Protein AF-A0AAX4JMS1-F1 (afdb_monomer)

Organism: NCBI:txid1295534

Mean predicted aligned error: 21.53 Å

Solvent-accessible surface area (backbone atoms only — not comparable to full-atom values): 10538 Å² total; per-residue (Å²): 136,84,85,86,80,78,89,79,89,77,84,81,80,84,79,86,79,86,73,85,78,74,83,91,80,80,88,78,88,81,88,76,86,82,90,83,81,88,85,82,85,90,77,90,81,70,86,85,83,86,80,81,89,80,86,79,82,87,79,95,71,95,73,81,82,78,86,75,81,69,79,77,79,78,78,74,85,73,76,79,81,85,76,88,67,90,83,68,73,50,48,69,50,50,50,49,50,50,38,70,74,54,31,87,91,65,57,57,63,66,60,47,27,71,77,42,68,46,49,69,66,56,52,53,50,29,68,30,82,97,72,5,60,54,49,52,52,52,50,54,55,61,74,73,109

Secondary structure (DSSP, 8-state):
-PPPPPP---------------------------------------------------------------PPP------------SS---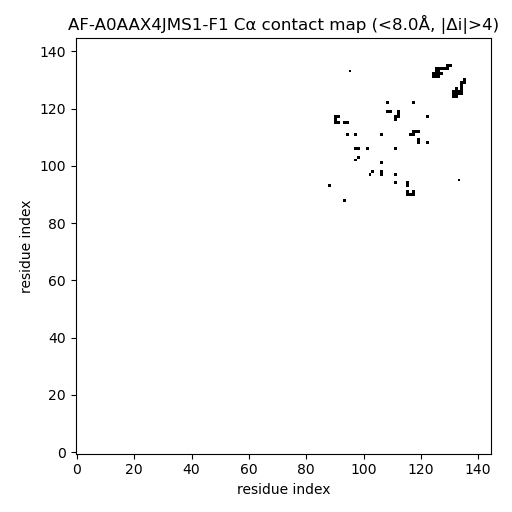HHHHHHHHHHHH-TTT--HHHHHHHH---HHHHHHHT-TTTSHHHHHHHHHHTT-

Foldseek 3Di:
DDDDDDDDDDDDDDDPPPDPPDDPDDDDDDDDDDDDDDDDDDDDPDPDDDDDDDDDDDDDDDDDDDPPPPPDPDPDPPPDPDDDDPPDDALVRVLVVQCVVQNPPGRDQVVSCVVSVDHPVLSCQQPPPPRHPVCCVVVVVVVVD

Structure (mmCIF, N/CA/C/O backbone):
data_AF-A0AAX4JMS1-F1
#
_entry.id   AF-A0AAX4JMS1-F1
#
loop_
_atom_site.group_PDB
_atom_site.id
_atom_site.type_symbol
_atom_site.label_atom_id
_atom_site.label_alt_id
_atom_site.label_comp_id
_atom_site.label_asym_id
_atom_site.label_entity_id
_atom_site.label_seq_id
_atom_site.pdbx_PDB_ins_code
_atom_site.Cartn_x
_atom_site.Cartn_y
_atom_site.Cartn_z
_atom_site.occupancy
_atom_site.B_iso_or_equiv
_atom_site.auth_seq_id
_atom_site.auth_comp_id
_atom_site.auth_asym_id
_atom_site.auth_atom_id
_atom_site.pdbx_PDB_model_num
ATOM 1 N N . MET A 1 1 ? 9.800 -43.218 -27.087 1.00 47.50 1 MET A N 1
ATOM 2 C CA . MET A 1 1 ? 8.827 -43.775 -26.120 1.00 47.50 1 MET A CA 1
ATOM 3 C C . MET A 1 1 ? 9.198 -43.276 -24.729 1.00 47.50 1 MET A C 1
ATOM 5 O O . MET A 1 1 ? 10.292 -43.606 -24.291 1.00 47.50 1 MET A O 1
ATOM 9 N N . PRO A 1 2 ? 8.384 -42.440 -24.066 1.00 61.12 2 PRO A N 1
ATOM 10 C CA . PRO A 1 2 ? 8.655 -42.025 -22.691 1.00 61.12 2 PRO A CA 1
ATOM 11 C C . PRO A 1 2 ? 8.110 -43.057 -21.680 1.00 61.12 2 PRO A C 1
ATOM 13 O O . PRO A 1 2 ? 7.048 -43.639 -21.926 1.00 61.12 2 PRO A O 1
ATOM 16 N N . PRO A 1 3 ? 8.799 -43.301 -20.550 1.00 64.88 3 PRO A N 1
ATOM 17 C CA . PRO A 1 3 ? 8.295 -44.173 -19.498 1.00 64.88 3 PRO A CA 1
ATOM 18 C C . PRO A 1 3 ? 7.175 -43.486 -18.704 1.00 64.88 3 PRO A C 1
ATOM 20 O O . PRO A 1 3 ? 7.279 -42.324 -18.309 1.00 64.88 3 PRO A O 1
ATOM 23 N N . LYS A 1 4 ? 6.098 -44.241 -18.470 1.00 64.81 4 LYS A N 1
ATOM 24 C CA . LYS A 1 4 ? 4.972 -43.874 -17.608 1.00 64.81 4 LYS A CA 1
ATOM 25 C C . LYS A 1 4 ? 5.471 -43.746 -16.163 1.00 64.81 4 LYS A C 1
ATOM 27 O O . LYS A 1 4 ? 5.963 -44.725 -15.610 1.00 64.81 4 LYS A O 1
ATOM 32 N N . ARG A 1 5 ? 5.340 -42.565 -15.551 1.00 61.25 5 ARG A N 1
ATOM 33 C CA . ARG A 1 5 ? 5.483 -42.393 -14.098 1.00 61.25 5 ARG A CA 1
ATOM 34 C C . ARG A 1 5 ? 4.109 -42.547 -13.453 1.00 61.25 5 ARG A C 1
ATOM 36 O O . ARG A 1 5 ? 3.189 -41.796 -13.759 1.00 61.25 5 ARG A O 1
ATOM 43 N N . SER A 1 6 ? 3.991 -43.574 -12.624 1.00 64.50 6 SER A N 1
ATOM 44 C CA . SER A 1 6 ? 2.864 -43.867 -11.744 1.00 64.50 6 SER A CA 1
ATOM 45 C C . SER A 1 6 ? 2.735 -42.796 -10.658 1.00 64.50 6 SER A C 1
ATOM 47 O O . SER A 1 6 ? 3.735 -42.434 -10.039 1.00 64.50 6 SER A O 1
ATOM 49 N N . LEU A 1 7 ? 1.509 -42.311 -10.434 1.00 56.56 7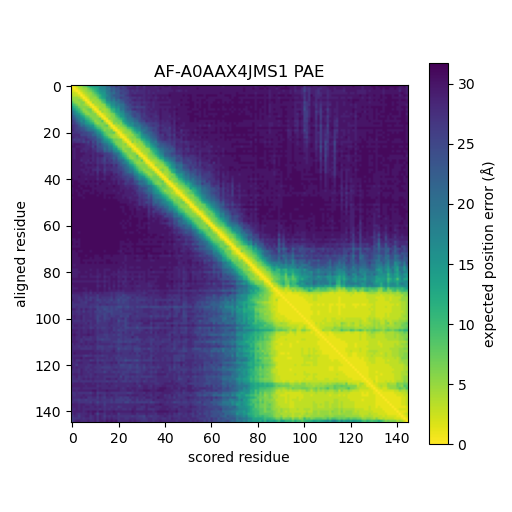 LEU A N 1
ATOM 50 C CA . LEU A 1 7 ? 1.144 -41.533 -9.251 1.00 56.56 7 LEU A CA 1
ATOM 51 C C . LEU A 1 7 ? 1.291 -42.418 -8.007 1.00 56.56 7 LEU A C 1
ATOM 53 O O . LEU A 1 7 ? 0.673 -43.478 -7.939 1.00 56.56 7 LEU A O 1
ATOM 57 N N . SER A 1 8 ? 2.078 -41.970 -7.032 1.00 62.66 8 SER A N 1
ATOM 58 C CA . SER A 1 8 ? 2.005 -42.458 -5.657 1.00 62.66 8 SER A CA 1
ATOM 59 C C . SER A 1 8 ? 1.238 -41.436 -4.827 1.00 62.66 8 SER A C 1
ATOM 61 O O . SER A 1 8 ? 1.692 -40.311 -4.621 1.00 62.66 8 SER A O 1
ATOM 63 N N . GLU A 1 9 ? 0.052 -41.859 -4.420 1.00 55.03 9 GLU A N 1
ATOM 64 C CA . GLU A 1 9 ? -0.872 -41.239 -3.482 1.00 55.03 9 GLU A CA 1
ATOM 65 C C . GLU A 1 9 ? -0.198 -41.163 -2.101 1.00 55.03 9 GLU A C 1
ATOM 67 O O . GLU A 1 9 ? 0.176 -42.190 -1.534 1.00 55.03 9 GLU A O 1
ATOM 72 N N . ALA A 1 10 ? 0.044 -39.949 -1.601 1.00 60.69 10 ALA A N 1
ATOM 73 C CA . ALA A 1 10 ? 0.582 -39.727 -0.263 1.00 60.69 10 ALA A CA 1
ATOM 74 C C . ALA A 1 10 ? -0.561 -39.314 0.669 1.00 60.69 10 ALA A C 1
ATOM 76 O O . ALA A 1 10 ? -1.276 -38.345 0.424 1.00 60.69 10 ALA A O 1
ATOM 77 N N . HIS A 1 11 ? -0.703 -40.140 1.696 1.00 51.56 11 HIS A N 1
ATOM 78 C CA . HIS A 1 11 ? -1.649 -40.133 2.799 1.00 51.56 11 HIS A CA 1
ATOM 79 C C . HIS A 1 11 ? -1.718 -38.764 3.500 1.00 51.56 11 HIS A C 1
ATOM 81 O O . HIS A 1 11 ? -0.687 -38.186 3.838 1.00 51.56 11 HIS A O 1
ATOM 87 N N . ILE A 1 12 ? -2.935 -38.264 3.715 1.00 52.50 12 ILE A N 1
ATOM 88 C CA . ILE A 1 12 ? -3.227 -37.115 4.577 1.00 52.50 12 ILE A CA 1
ATOM 89 C C . ILE A 1 12 ? -3.373 -37.681 5.991 1.00 52.50 12 ILE A C 1
ATOM 91 O O . ILE A 1 12 ? -4.317 -38.422 6.246 1.00 52.50 12 ILE A O 1
ATOM 95 N N . GLU A 1 13 ? -2.431 -37.379 6.885 1.00 57.56 13 GLU A N 1
ATOM 96 C CA . GLU A 1 13 ? -2.646 -37.552 8.324 1.00 57.56 13 GLU A CA 1
ATOM 97 C C . GLU A 1 13 ? -3.584 -36.436 8.804 1.00 57.56 13 GLU A C 1
ATOM 99 O O . GLU A 1 13 ? -3.249 -35.250 8.743 1.00 57.56 13 GLU A O 1
ATOM 104 N N . GLU A 1 14 ? -4.783 -36.833 9.231 1.00 55.47 14 GLU A N 1
ATOM 105 C CA . GLU A 1 14 ? -5.661 -36.049 10.100 1.00 55.47 14 GLU A CA 1
ATOM 106 C C . GLU A 1 14 ? -4.912 -35.741 11.400 1.00 55.47 14 GLU A C 1
ATOM 108 O O . GLU A 1 14 ? -4.531 -36.643 12.145 1.00 55.47 14 GLU A O 1
ATOM 113 N N . ILE A 1 15 ? -4.689 -34.456 11.663 1.00 55.88 15 ILE A N 1
ATOM 114 C CA . ILE A 1 15 ? -4.300 -33.965 12.982 1.00 55.88 15 ILE A CA 1
ATOM 115 C C . ILE A 1 15 ? -5.596 -33.506 13.653 1.00 55.88 15 ILE A C 1
ATOM 117 O O . ILE A 1 15 ? -6.070 -32.394 13.413 1.00 55.88 15 ILE A O 1
ATOM 121 N N . ASP A 1 16 ? -6.182 -34.399 14.448 1.00 53.31 16 ASP A N 1
ATOM 122 C CA . ASP A 1 16 ? -7.209 -34.080 15.439 1.00 53.31 16 ASP A CA 1
ATOM 123 C C . ASP A 1 16 ? -6.538 -33.412 16.650 1.00 53.31 16 ASP A C 1
ATOM 125 O O . ASP A 1 16 ? -6.114 -34.077 17.596 1.00 53.31 16 ASP A O 1
ATOM 129 N N . ASP A 1 17 ? -6.431 -32.084 16.626 1.00 53.12 17 ASP A N 1
ATOM 130 C CA . ASP A 1 17 ? -6.119 -31.288 17.816 1.00 53.12 17 ASP A CA 1
ATOM 131 C C . ASP A 1 17 ? -7.426 -30.757 18.435 1.00 53.12 17 ASP A C 1
ATOM 133 O O . ASP A 1 17 ? -7.803 -29.591 18.278 1.00 53.12 17 ASP A O 1
ATOM 137 N N . ASP A 1 18 ? -8.113 -31.633 19.174 1.00 58.22 18 ASP A N 1
ATOM 138 C CA . ASP A 1 18 ? -9.110 -31.276 20.190 1.00 58.22 18 ASP A CA 1
ATOM 139 C C . ASP A 1 18 ? -8.417 -30.516 21.339 1.00 58.22 18 ASP A C 1
ATOM 141 O O . ASP A 1 18 ? -8.066 -31.068 22.387 1.00 58.22 18 ASP A O 1
ATOM 145 N N . VAL A 1 19 ? -8.200 -29.212 21.157 1.00 55.03 19 VAL A N 1
ATOM 146 C CA . VAL A 1 19 ? -7.826 -28.312 22.254 1.00 55.03 19 VAL A CA 1
ATOM 147 C C . VAL A 1 19 ? -9.076 -27.591 22.747 1.00 55.03 19 VAL A C 1
ATOM 149 O O . VAL A 1 19 ? -9.461 -26.531 22.253 1.00 55.03 19 VAL A O 1
ATOM 152 N N . ASP A 1 20 ? -9.683 -28.180 23.776 1.00 52.72 20 ASP A N 1
ATOM 153 C CA . ASP A 1 20 ? -10.688 -27.586 24.661 1.00 52.72 20 ASP A CA 1
ATOM 154 C C . ASP A 1 20 ? -10.155 -26.286 25.303 1.00 52.72 20 ASP A C 1
ATOM 156 O O . ASP A 1 20 ? -9.615 -26.264 26.418 1.00 52.72 20 ASP A O 1
ATOM 160 N N . ILE A 1 21 ? -10.315 -25.151 24.619 1.00 51.16 21 ILE A N 1
ATOM 161 C CA . ILE A 1 21 ? -10.073 -23.835 25.217 1.00 51.16 21 ILE A CA 1
ATOM 162 C C . ILE A 1 21 ? -11.291 -23.475 26.075 1.00 51.16 21 ILE A C 1
ATOM 164 O O . ILE A 1 21 ? -12.280 -22.905 25.612 1.00 51.16 21 ILE A O 1
ATOM 168 N N . LYS A 1 22 ? -11.208 -23.804 27.367 1.00 63.00 22 LYS A N 1
ATOM 169 C CA . LYS A 1 22 ? -12.159 -23.348 28.392 1.00 63.00 22 LYS A CA 1
ATOM 170 C C . LYS A 1 22 ? -12.235 -21.810 28.415 1.00 63.00 22 LYS A C 1
ATOM 172 O O . LYS A 1 22 ? -11.190 -21.155 28.430 1.00 63.00 22 LYS A O 1
ATOM 177 N N . PRO A 1 23 ? -13.432 -21.204 28.518 1.00 52.81 23 PRO A N 1
ATOM 178 C CA . PRO A 1 23 ? -13.562 -19.762 28.678 1.00 52.81 23 PRO A CA 1
ATOM 179 C C . PRO A 1 23 ? -13.079 -19.336 30.071 1.00 52.81 23 PRO A C 1
ATOM 181 O O . PRO A 1 23 ? -13.625 -19.756 31.092 1.00 52.81 23 PRO A O 1
ATOM 184 N N . ILE A 1 24 ? -12.074 -18.460 30.134 1.00 55.00 24 ILE A N 1
ATOM 185 C CA . ILE A 1 24 ? -11.688 -17.781 31.377 1.00 55.00 24 ILE A CA 1
ATOM 186 C C . ILE A 1 24 ? -12.719 -16.676 31.637 1.00 55.00 24 ILE A C 1
ATOM 188 O O . ILE A 1 24 ? -12.581 -15.537 31.204 1.00 55.00 24 ILE A O 1
ATOM 192 N N . THR A 1 25 ? -13.793 -17.039 32.333 1.00 54.03 25 THR A N 1
ATOM 193 C CA . THR A 1 25 ? -14.698 -16.110 33.022 1.00 54.03 25 THR A CA 1
ATOM 194 C C . THR A 1 25 ? -14.480 -16.276 34.520 1.00 54.03 25 THR A C 1
ATOM 196 O O . THR A 1 25 ? -14.710 -17.361 35.046 1.00 54.03 25 THR A O 1
ATOM 199 N N . LYS A 1 26 ? -14.008 -15.216 35.187 1.00 50.94 26 LYS A N 1
ATOM 200 C CA . LYS A 1 26 ? -14.077 -14.932 36.639 1.00 50.94 26 LYS A CA 1
ATOM 201 C C . LYS A 1 26 ? -13.529 -13.507 36.820 1.00 50.94 26 LYS A C 1
ATOM 203 O O . LYS A 1 26 ? -12.356 -13.272 36.568 1.00 50.94 26 LYS A O 1
ATOM 208 N N . MET A 1 27 ? -14.389 -12.492 36.917 1.00 52.16 27 MET A N 1
ATOM 209 C CA . MET A 1 27 ? -15.006 -12.004 38.163 1.00 52.16 27 MET A CA 1
ATOM 210 C C . MET A 1 27 ? -13.956 -11.604 39.204 1.00 52.16 27 MET A C 1
ATOM 212 O O . MET A 1 27 ? -13.406 -12.474 39.870 1.00 52.16 27 MET A O 1
ATOM 216 N N . LEU A 1 28 ? -13.737 -10.293 39.349 1.00 48.75 28 LEU A N 1
ATOM 217 C CA . LEU A 1 28 ? -13.475 -9.638 40.633 1.00 48.75 28 LEU A CA 1
ATOM 218 C C . LEU A 1 28 ? -13.706 -8.128 40.481 1.00 48.75 28 LEU A C 1
ATOM 220 O O . LEU A 1 28 ? -12.828 -7.357 40.102 1.00 48.75 28 LEU A O 1
ATOM 224 N N . GLU A 1 29 ? -14.949 -7.743 40.758 1.00 48.94 29 GLU A N 1
ATOM 225 C CA . GLU A 1 29 ? -15.286 -6.436 41.305 1.00 48.94 29 GLU A CA 1
ATOM 226 C C . GLU A 1 29 ? -14.624 -6.310 42.683 1.00 48.94 29 GLU A C 1
ATOM 228 O O . GLU A 1 29 ? -14.768 -7.197 43.525 1.00 48.94 29 GLU A O 1
ATOM 233 N N . VAL A 1 30 ? -13.931 -5.201 42.934 1.00 52.28 30 VAL A N 1
ATOM 234 C CA . VAL A 1 30 ? -13.666 -4.730 44.297 1.00 52.28 30 VAL A CA 1
ATOM 235 C C . VAL A 1 30 ? -14.081 -3.271 44.358 1.00 52.28 30 VAL A C 1
ATOM 237 O O . VAL A 1 30 ? -13.363 -2.355 43.964 1.00 52.28 30 VAL A O 1
ATOM 240 N N . THR A 1 31 ? -15.307 -3.089 44.830 1.00 49.06 31 THR A N 1
ATOM 241 C CA . THR A 1 31 ? -15.824 -1.853 45.396 1.00 49.06 31 THR A CA 1
ATOM 242 C C . THR A 1 31 ? -15.178 -1.618 46.758 1.00 49.06 31 THR A C 1
ATOM 244 O O . THR A 1 31 ? -15.336 -2.447 47.652 1.00 49.06 31 THR A O 1
ATOM 247 N N . SER A 1 32 ? -14.543 -0.468 46.958 1.00 50.34 32 SER A N 1
ATOM 248 C CA . SER A 1 32 ? -14.478 0.170 48.279 1.00 50.34 32 SER A CA 1
ATOM 249 C C . SER A 1 32 ? -14.016 1.619 48.142 1.00 50.34 32 SER A C 1
ATOM 251 O O . SER A 1 32 ? -12.823 1.905 48.064 1.00 50.34 32 SER A O 1
ATOM 253 N N . SER A 1 33 ? -14.988 2.530 48.128 1.00 50.28 33 SER A N 1
ATOM 254 C CA . SER A 1 33 ? -14.812 3.919 48.566 1.00 50.28 33 SER A CA 1
ATOM 255 C C . SER A 1 33 ? -14.428 3.942 50.056 1.00 50.28 33 SER A C 1
ATOM 257 O O . SER A 1 33 ? -14.851 3.050 50.797 1.00 50.28 33 SER A O 1
ATOM 259 N N . PRO A 1 34 ? -13.693 4.967 50.527 1.00 53.50 34 PRO A N 1
ATOM 260 C CA . PRO A 1 34 ? -14.400 6.005 51.281 1.00 53.50 34 PRO A CA 1
ATOM 261 C C . PRO A 1 34 ? -13.884 7.442 51.053 1.00 53.50 34 PRO A C 1
ATOM 263 O O . PRO A 1 34 ? -12.698 7.733 51.128 1.00 53.50 34 PRO A O 1
ATOM 266 N N . LEU A 1 35 ? -14.851 8.325 50.795 1.00 52.94 35 LEU A N 1
ATOM 267 C CA . LEU A 1 35 ? -15.133 9.589 51.491 1.00 52.94 35 LEU A CA 1
ATOM 268 C C . LEU A 1 35 ? -13.951 10.365 52.119 1.00 52.94 35 LEU A C 1
ATOM 270 O O . LEU A 1 35 ? -13.533 10.067 53.234 1.00 52.94 35 LEU A O 1
ATOM 274 N N . VAL A 1 36 ? -13.541 11.461 51.466 1.00 53.84 36 VAL A N 1
ATOM 275 C CA . VAL A 1 36 ? -13.044 12.675 52.140 1.00 53.84 36 VAL A CA 1
ATOM 276 C C . VAL A 1 36 ? -13.674 13.887 51.452 1.00 53.84 36 VAL A C 1
ATOM 278 O O . VAL A 1 36 ? -13.614 14.022 50.230 1.00 53.84 36 VAL A O 1
ATOM 281 N N . SER A 1 37 ? -14.342 14.701 52.262 1.00 46.78 37 SER A N 1
ATOM 282 C CA . SER A 1 37 ? -15.081 15.908 51.901 1.00 46.78 37 SER A CA 1
ATOM 283 C C . SER A 1 37 ? -14.178 17.135 51.730 1.00 46.78 37 SER A C 1
ATOM 285 O O . SER A 1 37 ? -13.176 17.253 52.424 1.00 46.78 37 SER A O 1
ATOM 287 N N . GLU A 1 38 ? -14.626 18.019 50.831 1.00 53.16 38 GLU A N 1
ATOM 288 C CA . GLU A 1 38 ? -14.636 19.498 50.877 1.00 53.16 38 GLU A CA 1
ATOM 289 C C . GLU A 1 38 ? -13.369 20.251 51.328 1.00 53.16 38 GLU A C 1
ATOM 291 O O . GLU A 1 38 ? -13.000 20.219 52.494 1.00 53.16 38 GLU A O 1
ATOM 296 N N . ASP A 1 39 ? -12.765 21.040 50.429 1.00 48.59 39 ASP A N 1
ATOM 297 C CA . ASP A 1 39 ? -12.926 22.509 50.371 1.00 48.59 39 ASP A CA 1
ATOM 298 C C . ASP A 1 39 ? -11.951 23.125 49.333 1.00 48.59 39 ASP A C 1
ATOM 300 O O . ASP A 1 39 ? -10.966 22.500 48.949 1.00 48.59 39 ASP A O 1
ATOM 304 N N . GLU A 1 40 ? -12.244 24.351 48.895 1.00 53.31 40 GLU A N 1
ATOM 305 C CA . GLU A 1 40 ? -11.519 25.207 47.930 1.00 53.31 40 GLU A CA 1
ATOM 306 C C . GLU A 1 40 ? -11.753 24.903 46.431 1.00 53.31 40 GLU A C 1
ATOM 308 O O . GLU A 1 40 ? -11.147 24.036 45.813 1.00 53.31 40 GLU A O 1
ATOM 313 N N . SER A 1 41 ? -12.737 25.518 45.766 1.00 54.16 41 SER A N 1
ATOM 314 C CA . SER A 1 41 ? -12.835 26.945 45.409 1.00 54.16 41 SER A CA 1
ATOM 315 C C . SER A 1 41 ? -11.729 27.412 44.444 1.00 54.16 41 SER A C 1
ATOM 317 O O . SER A 1 41 ? -10.548 27.396 44.762 1.00 54.16 41 SER A O 1
ATOM 319 N N . LEU A 1 42 ? -12.177 27.939 43.292 1.00 56.97 42 LEU A N 1
ATOM 320 C CA . LEU A 1 42 ? -11.476 28.858 42.376 1.00 56.97 42 LEU A CA 1
ATOM 321 C C . LEU A 1 42 ? -10.531 28.265 41.308 1.00 56.97 42 LEU A C 1
ATOM 323 O O . LEU A 1 42 ? -9.312 28.332 41.428 1.00 56.97 42 LEU A O 1
ATOM 327 N N . LYS A 1 43 ? -11.084 27.956 40.124 1.00 59.59 43 LYS A N 1
ATOM 328 C CA . LYS A 1 43 ? -11.115 28.890 38.964 1.00 59.59 43 LYS A CA 1
ATOM 329 C C . LYS A 1 43 ? -11.500 28.159 37.674 1.00 59.59 43 LYS A C 1
ATOM 331 O O . LYS A 1 43 ? -10.661 27.611 36.966 1.00 59.59 43 LYS A O 1
ATOM 336 N N . ASP A 1 44 ? -12.780 28.272 37.333 1.00 57.44 44 ASP A N 1
ATOM 337 C CA . ASP A 1 44 ? -13.295 28.127 35.972 1.00 57.44 44 ASP A CA 1
ATOM 338 C C . ASP A 1 44 ? -12.634 29.161 35.049 1.00 57.44 44 ASP A C 1
ATOM 340 O O . ASP A 1 44 ? -13.091 30.299 34.906 1.00 57.44 44 ASP A O 1
ATOM 344 N N . ILE A 1 45 ? -11.539 28.773 34.398 1.00 63.50 45 ILE A N 1
ATOM 345 C CA . ILE A 1 45 ? -10.956 29.546 33.301 1.00 63.50 45 ILE A CA 1
ATOM 346 C C . ILE A 1 45 ? -11.763 29.216 32.043 1.00 63.50 45 ILE A C 1
ATOM 348 O O . ILE A 1 45 ? -11.402 28.356 31.240 1.00 63.50 45 ILE A O 1
ATOM 352 N N . LYS A 1 46 ? -12.889 29.913 31.863 1.00 68.94 46 LYS A N 1
ATOM 353 C CA . LYS A 1 46 ? -13.525 30.022 30.545 1.00 68.94 46 LYS A CA 1
ATOM 354 C C . LYS A 1 46 ? -12.621 30.875 29.647 1.00 68.94 46 LYS A C 1
ATOM 356 O O . LYS A 1 46 ? -12.250 31.975 30.063 1.00 68.94 46 LYS A O 1
ATOM 361 N N . PRO A 1 47 ? -12.291 30.446 28.416 1.00 63.44 47 PRO A N 1
ATOM 362 C CA . PRO A 1 47 ? -11.629 31.327 27.468 1.00 63.44 47 PRO A CA 1
ATOM 363 C C . PRO A 1 47 ? -12.581 32.477 27.125 1.00 63.44 47 PRO A C 1
ATOM 365 O O . PRO A 1 47 ? -13.627 32.298 26.501 1.00 63.44 47 PRO A O 1
ATOM 368 N N . PHE A 1 48 ? -12.221 33.671 27.579 1.00 62.12 48 PHE A N 1
ATOM 369 C CA . PHE A 1 48 ? -12.894 34.914 27.249 1.00 62.12 48 PHE A CA 1
ATOM 370 C C . PHE A 1 48 ? -12.608 35.253 25.780 1.00 62.12 48 PHE A C 1
ATOM 372 O O . PHE A 1 48 ? -11.549 35.781 25.453 1.00 62.12 48 PHE A O 1
ATOM 379 N N . ILE A 1 49 ? -13.541 34.938 24.879 1.00 61.31 49 ILE A N 1
ATOM 380 C CA . ILE A 1 49 ? -13.549 35.490 23.519 1.00 61.31 49 ILE A CA 1
ATOM 381 C C . ILE A 1 49 ? -14.651 36.542 23.477 1.00 61.31 49 ILE A C 1
ATOM 383 O O . ILE A 1 49 ? -15.807 36.246 23.182 1.00 61.31 49 ILE A O 1
ATOM 387 N N . ALA A 1 50 ? -14.289 37.781 23.796 1.00 58.56 50 ALA A N 1
ATOM 388 C CA . ALA A 1 50 ? -15.120 38.938 23.509 1.00 58.56 50 ALA A CA 1
ATOM 389 C C . ALA A 1 50 ? -14.478 39.745 22.381 1.00 58.56 50 ALA A C 1
ATOM 391 O O . ALA A 1 50 ? -13.597 40.563 22.626 1.00 58.56 50 ALA A O 1
ATOM 392 N N . THR A 1 51 ? -14.963 39.562 21.153 1.00 60.25 51 THR A N 1
ATOM 393 C CA . THR A 1 51 ? -14.978 40.636 20.155 1.00 60.25 51 THR A CA 1
ATOM 394 C C . THR A 1 51 ? -16.294 40.595 19.373 1.00 60.25 51 THR A C 1
ATOM 396 O O . THR A 1 51 ? -16.735 39.573 18.857 1.00 60.25 51 THR A O 1
ATOM 399 N N . SER A 1 52 ? -16.962 41.744 19.399 1.00 63.09 52 SER A N 1
ATOM 400 C CA . SER A 1 52 ? -18.305 42.047 18.900 1.00 63.09 52 SER A CA 1
ATOM 401 C C . SER A 1 52 ? -18.472 41.854 17.379 1.00 63.09 52 SER A C 1
ATOM 403 O O . SER A 1 52 ? -17.528 42.111 16.629 1.00 63.09 52 SER A O 1
ATOM 405 N N . PRO A 1 53 ? -19.678 41.508 16.880 1.00 53.69 53 PRO A N 1
ATOM 406 C CA . PRO A 1 53 ? -19.993 41.579 15.461 1.00 53.69 53 PRO A CA 1
ATOM 407 C C . PRO A 1 53 ? -20.373 43.019 15.074 1.00 53.69 53 PRO A C 1
ATOM 409 O O . PRO A 1 53 ? -21.543 43.405 15.114 1.00 53.69 53 PRO A O 1
ATOM 412 N N . MET A 1 54 ? -19.404 43.824 14.631 1.00 52.22 54 MET A N 1
ATOM 413 C CA . MET A 1 54 ? -19.729 45.054 13.901 1.00 52.22 54 MET A CA 1
ATOM 414 C C . MET A 1 54 ? -20.114 44.709 12.460 1.00 52.22 54 MET A C 1
ATOM 416 O O . MET A 1 54 ? -19.277 44.403 11.615 1.00 52.22 54 MET A O 1
ATOM 420 N N . LYS A 1 55 ? -21.415 44.792 12.171 1.00 56.53 55 LYS A N 1
ATOM 421 C CA . LYS A 1 55 ? -21.921 44.946 10.804 1.00 56.53 55 LYS A CA 1
ATOM 422 C C . LYS A 1 55 ? -21.441 46.296 10.266 1.00 56.53 55 LYS A C 1
ATOM 424 O O . LYS A 1 55 ? -21.850 47.328 10.792 1.00 56.53 55 LYS A O 1
ATOM 429 N N . SER A 1 56 ? -20.683 46.309 9.171 1.00 54.59 56 SER A N 1
ATOM 430 C CA . SER A 1 56 ? -20.673 47.461 8.268 1.00 54.59 56 SER A CA 1
ATOM 431 C C . SER A 1 56 ? -20.974 47.018 6.836 1.00 54.59 56 SER A C 1
ATOM 433 O O . SER A 1 56 ? -20.448 46.045 6.299 1.00 54.59 56 SER A O 1
ATOM 435 N N . LYS A 1 57 ? -21.965 47.707 6.280 1.00 54.31 57 LYS A N 1
ATOM 436 C CA . LYS A 1 57 ? -22.496 47.598 4.928 1.00 54.31 57 LYS A CA 1
ATOM 437 C C . LYS A 1 57 ? -21.556 48.323 3.959 1.00 54.31 57 LYS A C 1
ATOM 439 O O . LYS A 1 57 ? -21.095 49.404 4.287 1.00 54.31 57 LYS A O 1
ATOM 444 N N . PHE A 1 58 ? -21.444 47.769 2.748 1.00 51.47 58 PHE A N 1
ATOM 445 C CA . PHE A 1 58 ? -21.137 48.449 1.480 1.00 51.47 58 PHE A CA 1
ATOM 446 C C . PHE A 1 58 ? -19.817 49.235 1.380 1.00 51.47 58 PHE A C 1
ATOM 448 O O . PHE A 1 58 ? -19.684 50.310 1.941 1.00 51.47 58 PHE A O 1
ATOM 455 N N . GLN A 1 59 ? -18.934 48.798 0.474 1.00 51.69 59 GLN A N 1
ATOM 456 C CA . GLN A 1 59 ? -18.537 49.626 -0.673 1.00 51.69 59 GLN A CA 1
ATOM 457 C C . GLN A 1 59 ? -17.719 48.809 -1.680 1.00 51.69 59 GLN A C 1
ATOM 459 O O . GLN A 1 59 ? -16.636 48.299 -1.400 1.00 51.69 59 GLN A O 1
ATOM 464 N N . SER A 1 60 ? -18.270 48.705 -2.886 1.00 56.69 60 SER A N 1
ATOM 465 C CA . SER A 1 60 ? -17.557 48.336 -4.099 1.00 56.69 60 SER A CA 1
ATOM 466 C C . SER A 1 60 ? -16.376 49.281 -4.309 1.00 56.69 60 SER A C 1
ATOM 468 O O . SER A 1 60 ? -16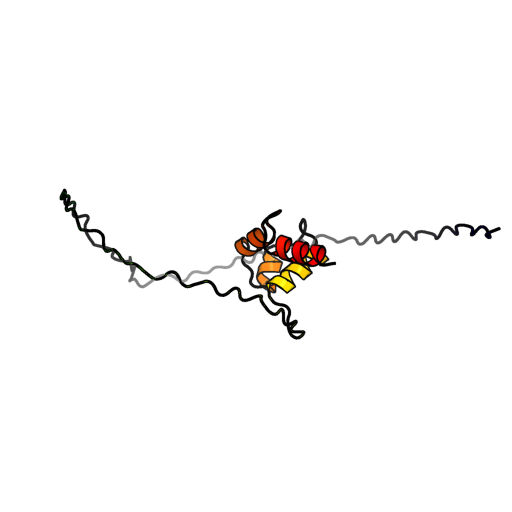.583 50.474 -4.517 1.00 56.69 60 SER A O 1
ATOM 470 N N . ASN A 1 61 ? -15.156 48.752 -4.333 1.00 54.34 61 ASN A N 1
ATOM 471 C CA . ASN A 1 61 ? -14.024 49.466 -4.905 1.00 54.34 61 ASN A CA 1
ATOM 472 C C . ASN A 1 61 ? -13.241 48.531 -5.821 1.00 54.34 61 ASN A C 1
ATOM 474 O O . ASN A 1 61 ? -12.578 47.592 -5.381 1.00 54.34 61 ASN A O 1
ATOM 478 N N . LYS A 1 62 ? -13.351 48.815 -7.124 1.00 56.72 62 LYS A N 1
ATOM 479 C CA . LYS A 1 62 ? -12.469 48.312 -8.174 1.00 56.72 62 LYS A CA 1
ATOM 480 C C . LYS A 1 62 ? -11.023 48.561 -7.732 1.00 56.72 62 LYS A C 1
ATOM 482 O O . LYS A 1 62 ? -10.598 49.711 -7.670 1.00 56.72 62 LYS A O 1
ATOM 487 N N . LYS A 1 63 ? -10.263 47.503 -7.448 1.00 52.38 63 LYS A N 1
ATOM 488 C CA . LYS A 1 63 ? -8.803 47.579 -7.344 1.00 52.38 63 LYS A CA 1
ATOM 489 C C . LYS A 1 63 ? -8.176 46.747 -8.453 1.00 52.38 63 LYS A C 1
ATOM 491 O O . LYS A 1 63 ? -8.566 45.611 -8.704 1.00 52.38 63 LYS A O 1
ATOM 496 N N . ALA A 1 64 ? -7.271 47.414 -9.157 1.00 58.25 64 ALA A N 1
ATOM 497 C CA . ALA A 1 64 ? -6.552 46.972 -10.333 1.00 58.25 64 ALA A CA 1
ATOM 498 C C . ALA A 1 64 ? -5.886 45.599 -10.163 1.00 58.25 64 ALA A C 1
ATOM 500 O O . ALA A 1 64 ? -5.385 45.257 -9.093 1.00 58.25 64 ALA A O 1
ATOM 501 N N . LYS A 1 65 ? -5.855 44.848 -11.268 1.00 60.47 65 LYS A N 1
ATOM 502 C CA . LYS A 1 65 ? -5.051 43.635 -11.440 1.00 60.47 65 LYS A CA 1
ATOM 503 C C . LYS A 1 65 ? -3.577 43.940 -11.135 1.00 60.47 65 LYS A C 1
ATOM 505 O O . LYS A 1 65 ? -2.997 44.756 -11.851 1.00 60.47 65 LYS A O 1
ATOM 510 N N . PRO A 1 66 ? -2.924 43.255 -10.184 1.00 56.03 66 PRO A N 1
ATOM 511 C CA . PRO A 1 66 ? -1.485 43.107 -10.249 1.00 56.03 66 PRO A CA 1
ATOM 512 C C . PRO A 1 66 ? -1.192 42.034 -11.304 1.00 56.03 66 PRO A C 1
ATOM 514 O O . PRO A 1 66 ? -1.475 40.854 -11.099 1.00 56.03 66 PRO A O 1
ATOM 517 N N . ASN A 1 67 ? -0.633 42.433 -12.448 1.00 59.81 67 ASN A N 1
ATOM 518 C CA . ASN A 1 67 ? 0.064 41.502 -13.335 1.00 59.81 67 ASN A CA 1
ATOM 519 C C . ASN A 1 67 ? 1.328 41.025 -12.606 1.00 59.81 67 ASN A C 1
ATOM 521 O O . ASN A 1 67 ? 2.427 41.510 -12.855 1.00 59.81 67 ASN A O 1
ATOM 525 N N . SER A 1 68 ? 1.167 40.092 -11.669 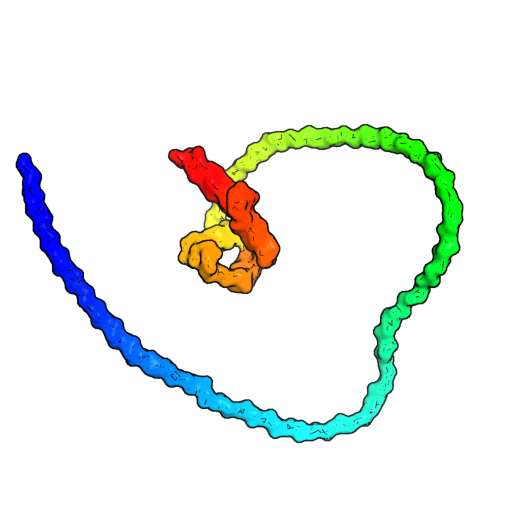1.00 57.59 68 SER A N 1
ATOM 526 C CA . SER A 1 68 ? 2.282 39.311 -11.151 1.00 57.59 68 SER A CA 1
ATOM 527 C C . SER A 1 68 ? 2.586 38.231 -12.181 1.00 57.59 68 SER A C 1
ATOM 529 O O . SER A 1 68 ? 2.066 37.115 -12.125 1.00 57.59 68 SER A O 1
ATOM 531 N 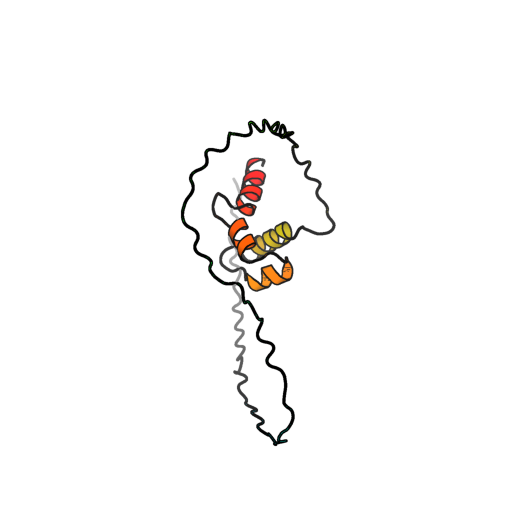N . SER A 1 69 ? 3.402 38.579 -13.173 1.00 59.97 69 SER A N 1
ATOM 532 C CA . SER A 1 69 ? 4.081 37.597 -14.010 1.00 59.97 69 SER A CA 1
ATOM 533 C C . SER A 1 69 ? 5.117 36.880 -13.147 1.00 59.97 69 SER A C 1
ATOM 535 O O . SER A 1 69 ? 6.307 37.184 -13.192 1.00 59.97 69 SER A O 1
ATOM 537 N N . THR A 1 70 ? 4.654 35.958 -12.306 1.00 71.12 70 THR A N 1
ATOM 538 C CA . THR A 1 70 ? 5.543 35.032 -11.610 1.00 71.12 70 THR A CA 1
ATOM 539 C C . THR A 1 70 ? 6.076 34.066 -12.672 1.00 71.12 70 THR A C 1
ATOM 541 O O . THR A 1 70 ? 5.269 33.350 -13.273 1.00 71.12 70 THR A O 1
ATOM 544 N N . PRO A 1 71 ? 7.389 34.040 -12.973 1.00 68.25 71 PRO A N 1
ATOM 545 C CA . PRO A 1 71 ? 7.925 33.072 -13.917 1.00 68.25 71 PRO A CA 1
ATOM 546 C C . PRO A 1 71 ? 7.665 31.672 -13.361 1.00 68.25 71 PRO A C 1
ATOM 548 O O . PRO A 1 71 ? 8.103 31.327 -12.264 1.00 68.25 71 PRO A O 1
ATOM 551 N N . SER A 1 72 ? 6.901 30.871 -14.103 1.00 70.44 72 SER A N 1
ATOM 552 C CA . SER A 1 72 ? 6.630 29.487 -13.729 1.00 70.44 72 SER A CA 1
ATOM 553 C C . SER A 1 72 ? 7.962 28.734 -13.655 1.00 70.44 72 SER A C 1
ATOM 555 O O . SER A 1 72 ? 8.708 28.744 -14.641 1.00 70.44 72 SER A O 1
ATOM 557 N N . PRO A 1 73 ? 8.307 28.087 -12.528 1.00 70.19 73 PRO A N 1
ATOM 558 C CA . PRO A 1 73 ? 9.545 27.331 -12.451 1.00 70.19 73 PRO A CA 1
ATOM 559 C C . PRO A 1 73 ? 9.478 26.197 -13.477 1.00 70.19 73 PRO A C 1
ATOM 561 O O . PRO A 1 73 ? 8.604 25.329 -13.410 1.00 70.19 73 PRO A O 1
ATOM 564 N N . LYS A 1 74 ? 10.391 26.220 -14.458 1.00 70.88 74 LYS A N 1
ATOM 565 C CA . LYS A 1 74 ? 10.568 25.130 -15.423 1.00 70.88 74 LYS A CA 1
ATOM 566 C C . LYS A 1 74 ? 10.858 23.861 -14.622 1.00 70.88 74 LYS A C 1
ATOM 568 O O . LYS A 1 74 ? 11.929 23.740 -14.029 1.00 70.88 74 LYS A O 1
ATOM 573 N N . LYS A 1 75 ? 9.891 22.939 -14.570 1.00 67.19 75 LYS A N 1
ATOM 574 C CA . LYS A 1 75 ? 10.060 21.629 -13.934 1.00 67.19 75 LYS A CA 1
ATOM 575 C C . LYS A 1 75 ? 11.210 20.919 -14.642 1.00 67.19 75 LYS A C 1
ATOM 577 O O . LYS A 1 75 ? 11.066 20.489 -15.782 1.00 67.19 75 LYS A O 1
ATOM 582 N N . LYS A 1 76 ? 12.366 20.837 -13.984 1.00 70.44 76 LYS A N 1
ATOM 583 C CA . LYS A 1 76 ? 13.446 19.959 -14.428 1.00 70.44 76 LYS A CA 1
ATOM 584 C C . LYS A 1 76 ? 12.900 18.536 -14.326 1.00 70.44 76 LYS A C 1
ATOM 586 O O . LYS A 1 76 ? 12.447 18.141 -13.253 1.00 70.44 76 LYS A O 1
ATOM 591 N N . ASN A 1 77 ? 12.890 17.807 -15.441 1.00 66.00 77 ASN A N 1
ATOM 592 C CA . ASN A 1 77 ? 12.589 16.378 -15.461 1.00 66.00 77 ASN A CA 1
ATOM 593 C C . ASN A 1 77 ? 13.739 15.665 -14.742 1.00 66.00 77 ASN A C 1
ATOM 595 O O . ASN A 1 77 ? 14.723 15.264 -15.354 1.00 66.00 77 ASN A O 1
ATOM 599 N N . ILE A 1 78 ? 13.657 15.606 -13.415 1.00 68.69 78 ILE A N 1
ATOM 600 C CA . ILE A 1 78 ? 14.545 14.789 -12.602 1.00 68.69 78 ILE A CA 1
ATOM 601 C C . ILE A 1 78 ? 13.948 13.392 -12.673 1.00 68.69 78 ILE A C 1
ATOM 603 O O . ILE A 1 78 ? 12.981 13.086 -11.979 1.00 68.69 78 ILE A O 1
ATOM 607 N N . THR A 1 79 ? 14.486 12.562 -13.561 1.00 73.62 79 THR A N 1
ATOM 608 C CA . THR A 1 79 ? 14.311 11.115 -13.461 1.00 73.62 79 THR A CA 1
ATOM 609 C C . THR A 1 79 ? 14.897 10.686 -12.118 1.00 73.62 79 THR A C 1
ATOM 611 O O . THR A 1 79 ? 16.099 10.880 -11.908 1.00 73.62 79 THR A O 1
ATOM 614 N N . PRO A 1 80 ? 14.083 10.173 -11.179 1.00 67.31 80 PRO A N 1
ATOM 615 C CA . PRO A 1 80 ? 14.598 9.743 -9.892 1.00 67.31 80 PRO A CA 1
ATOM 616 C C . PRO A 1 80 ? 15.545 8.565 -10.127 1.00 67.31 80 PRO A C 1
ATOM 618 O O . PRO A 1 80 ? 15.145 7.533 -10.663 1.00 67.31 80 PRO A O 1
ATOM 621 N N . LYS A 1 81 ? 16.816 8.728 -9.750 1.00 74.06 81 LYS A N 1
ATOM 622 C CA . LYS A 1 81 ? 17.753 7.609 -9.667 1.00 74.06 81 LYS A CA 1
ATOM 623 C C . LYS A 1 81 ? 17.334 6.796 -8.445 1.00 74.06 81 LYS A C 1
ATOM 625 O O . LYS A 1 81 ? 17.447 7.278 -7.323 1.00 74.06 81 LYS A O 1
ATOM 630 N N . VAL A 1 82 ? 16.751 5.623 -8.675 1.00 65.38 82 VAL A N 1
ATOM 631 C CA . VAL A 1 82 ? 16.324 4.725 -7.600 1.00 65.38 82 VAL A CA 1
ATOM 632 C C . VAL A 1 82 ? 17.579 4.096 -7.008 1.00 65.38 82 VAL A C 1
ATOM 634 O O . VAL A 1 82 ? 18.195 3.230 -7.622 1.00 65.38 82 VAL A O 1
ATOM 637 N N . GLU A 1 83 ? 17.994 4.582 -5.845 1.00 72.31 83 GLU A N 1
ATOM 638 C CA . GLU A 1 83 ? 19.053 3.969 -5.049 1.00 72.31 83 GLU A CA 1
ATOM 639 C C . GLU A 1 83 ? 18.403 3.011 -4.048 1.00 72.31 83 GLU A C 1
ATOM 641 O O . GLU A 1 83 ? 17.605 3.424 -3.205 1.00 72.31 83 GLU A O 1
ATOM 646 N N . TYR A 1 84 ? 18.689 1.716 -4.184 1.00 63.44 84 TYR A N 1
ATOM 647 C CA . TYR A 1 84 ? 18.206 0.694 -3.259 1.00 63.44 84 TYR A CA 1
ATOM 648 C C . TYR A 1 84 ? 19.064 0.721 -1.995 1.00 63.44 84 TYR A C 1
ATOM 650 O O . TYR A 1 84 ? 20.184 0.218 -1.972 1.00 63.44 84 TYR A O 1
ATOM 658 N N . THR A 1 85 ? 18.541 1.317 -0.927 1.00 68.75 85 THR A N 1
ATOM 659 C CA . THR A 1 85 ? 19.170 1.259 0.391 1.00 68.75 85 THR A CA 1
ATOM 660 C C . THR A 1 85 ? 18.758 -0.036 1.102 1.00 68.75 85 THR A C 1
ATOM 662 O O . THR A 1 85 ? 17.592 -0.250 1.414 1.00 68.75 85 THR A O 1
ATOM 665 N N . HIS A 1 86 ? 19.724 -0.919 1.374 1.00 66.50 86 HIS A N 1
ATOM 666 C CA . HIS A 1 86 ? 19.498 -2.231 2.008 1.00 66.50 86 HIS A CA 1
ATOM 667 C C . HIS A 1 86 ? 19.355 -2.196 3.547 1.00 66.50 86 HIS A C 1
ATOM 669 O O . HIS A 1 86 ? 19.267 -3.246 4.172 1.00 66.50 86 HIS A O 1
ATOM 675 N N . GLY A 1 87 ? 19.362 -1.015 4.175 1.00 72.38 87 GLY A N 1
ATOM 676 C CA . GLY A 1 87 ? 19.430 -0.888 5.638 1.00 72.38 87 GLY A CA 1
ATOM 677 C C . GLY A 1 87 ? 18.076 -0.920 6.349 1.00 72.38 87 GLY A C 1
ATOM 678 O O . GLY A 1 87 ? 17.911 -1.648 7.317 1.00 72.38 87 GLY A O 1
ATOM 679 N N . HIS A 1 88 ? 17.100 -0.144 5.873 1.00 77.00 88 HIS A N 1
ATOM 680 C CA . HIS A 1 88 ? 15.746 -0.118 6.429 1.00 77.00 88 HIS A CA 1
ATOM 681 C C . HIS A 1 88 ? 14.735 0.212 5.328 1.00 77.00 88 HIS A C 1
ATOM 683 O O . HIS A 1 88 ? 14.849 1.274 4.704 1.00 77.00 88 HIS A O 1
ATOM 689 N N . PRO A 1 89 ? 13.735 -0.650 5.080 1.00 86.12 89 PRO A N 1
ATOM 690 C CA . PRO A 1 89 ? 12.674 -0.326 4.140 1.00 86.12 89 PRO A CA 1
ATOM 691 C C . PRO A 1 89 ? 11.911 0.907 4.632 1.00 86.12 89 PRO A C 1
ATOM 693 O O . PRO A 1 89 ? 11.607 1.056 5.816 1.00 86.12 89 PRO A O 1
ATOM 696 N N . SER A 1 90 ? 11.590 1.812 3.706 1.00 91.31 90 SER A N 1
ATOM 697 C CA . SER A 1 90 ? 10.726 2.958 4.009 1.00 91.31 90 SER A CA 1
ATOM 698 C C . SER A 1 90 ? 9.381 2.495 4.586 1.00 91.31 90 SER A C 1
ATOM 700 O O . SER A 1 90 ? 8.927 1.395 4.277 1.00 91.31 90 SER A O 1
ATOM 702 N N . ALA A 1 91 ? 8.675 3.358 5.322 1.00 92.81 91 ALA A N 1
ATOM 703 C CA . ALA A 1 91 ? 7.330 3.055 5.832 1.00 92.81 91 ALA A CA 1
ATOM 704 C C . ALA A 1 91 ? 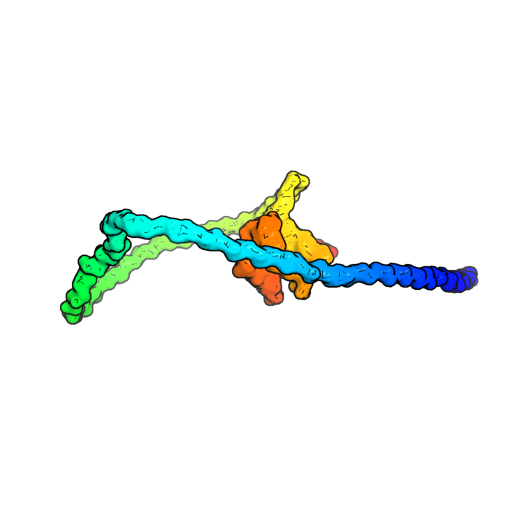6.374 2.520 4.745 1.00 92.81 91 ALA A C 1
ATOM 706 O O . ALA A 1 91 ? 5.582 1.615 4.984 1.00 92.81 91 ALA A O 1
ATOM 707 N N . LYS A 1 92 ? 6.487 3.036 3.512 1.00 92.38 92 LYS A N 1
ATOM 708 C CA . LYS A 1 92 ? 5.704 2.567 2.358 1.00 92.38 92 LYS A CA 1
ATOM 709 C C . LYS A 1 92 ? 6.122 1.179 1.874 1.00 92.38 92 LYS A C 1
ATOM 711 O O . LYS A 1 92 ? 5.268 0.437 1.405 1.00 92.38 92 LYS A O 1
ATOM 716 N N . ALA A 1 93 ? 7.411 0.857 1.960 1.00 92.12 93 ALA A N 1
ATOM 717 C CA . ALA A 1 93 ? 7.930 -0.466 1.635 1.00 92.12 93 ALA A CA 1
ATOM 718 C C . ALA A 1 93 ? 7.512 -1.487 2.702 1.00 92.12 93 ALA A C 1
ATOM 720 O O . ALA A 1 93 ? 6.949 -2.509 2.338 1.00 92.12 93 ALA A O 1
ATOM 721 N N . ARG A 1 94 ? 7.624 -1.152 3.997 1.00 93.69 94 ARG A N 1
ATOM 722 C CA . ARG A 1 94 ? 7.057 -1.968 5.088 1.00 93.69 94 ARG A CA 1
ATOM 723 C C . ARG A 1 94 ? 5.561 -2.200 4.918 1.00 93.69 94 ARG A C 1
ATOM 725 O O . ARG A 1 94 ? 5.086 -3.319 5.041 1.00 93.69 94 ARG A O 1
ATOM 732 N N . PHE A 1 95 ? 4.809 -1.159 4.570 1.00 95.06 95 PHE A N 1
ATOM 733 C CA . PHE A 1 95 ? 3.387 -1.322 4.284 1.00 95.06 95 PHE A CA 1
ATOM 734 C C . PHE A 1 95 ? 3.132 -2.254 3.093 1.00 95.06 95 PHE A C 1
ATOM 736 O O . PHE A 1 95 ? 2.210 -3.062 3.141 1.00 95.06 95 PHE A O 1
ATOM 743 N N . ALA A 1 96 ? 3.940 -2.170 2.034 1.00 94.19 96 ALA A N 1
ATOM 744 C CA . ALA A 1 96 ? 3.838 -3.083 0.901 1.00 94.19 96 ALA A CA 1
ATOM 745 C C . ALA A 1 96 ? 4.134 -4.538 1.304 1.00 94.19 96 ALA A C 1
ATOM 747 O O . ALA A 1 96 ? 3.386 -5.418 0.889 1.00 94.19 96 ALA A O 1
ATOM 748 N N . GLU A 1 97 ? 5.156 -4.776 2.132 1.00 93.44 97 GLU A N 1
ATOM 749 C CA . GLU A 1 97 ? 5.485 -6.097 2.696 1.00 93.44 97 GLU A CA 1
ATOM 750 C C . GLU A 1 97 ? 4.286 -6.682 3.454 1.00 93.44 97 GLU A C 1
ATOM 752 O O . GLU A 1 97 ? 3.812 -7.758 3.099 1.00 93.44 97 GLU A O 1
ATOM 757 N N . ILE A 1 98 ? 3.693 -5.920 4.383 1.00 94.19 98 ILE A N 1
ATOM 758 C CA . ILE A 1 98 ? 2.512 -6.360 5.150 1.00 94.19 98 ILE A CA 1
ATOM 759 C C . ILE A 1 98 ? 1.342 -6.731 4.224 1.00 94.19 98 ILE A C 1
ATOM 761 O O . ILE A 1 98 ? 0.625 -7.699 4.469 1.00 94.19 98 ILE A O 1
ATOM 765 N N . ILE A 1 99 ? 1.120 -5.964 3.153 1.00 95.00 99 ILE A N 1
ATOM 766 C CA . ILE A 1 99 ? 0.044 -6.245 2.191 1.00 95.00 99 ILE A CA 1
ATOM 767 C C . ILE A 1 99 ? 0.335 -7.501 1.361 1.00 95.00 99 ILE A C 1
ATOM 769 O O . ILE A 1 99 ? -0.607 -8.198 0.987 1.00 95.00 99 ILE A O 1
ATOM 773 N N . ILE A 1 100 ? 1.600 -7.789 1.059 1.00 92.50 100 ILE A N 1
ATOM 774 C CA . ILE A 1 100 ? 2.004 -9.013 0.357 1.00 92.50 100 ILE A CA 1
ATOM 775 C C . ILE A 1 100 ? 1.828 -10.234 1.269 1.00 92.50 100 ILE A C 1
ATOM 777 O O . ILE A 1 100 ? 1.325 -11.253 0.805 1.00 92.50 100 ILE A O 1
ATOM 781 N N . GLU A 1 101 ? 2.176 -10.113 2.551 1.00 92.75 101 GLU A N 1
ATOM 782 C CA . GLU A 1 101 ? 2.072 -11.191 3.544 1.00 92.75 101 GLU A CA 1
ATOM 783 C C . GLU A 1 101 ? 0.615 -11.494 3.935 1.00 92.75 101 GLU A C 1
ATOM 785 O O . GLU A 1 101 ? 0.180 -12.642 3.876 1.00 92.75 101 GLU A O 1
ATOM 790 N N . ASN A 1 102 ? -0.167 -10.465 4.281 1.00 93.94 102 ASN A N 1
ATOM 791 C CA . ASN A 1 102 ? -1.521 -10.629 4.835 1.00 93.94 102 ASN A CA 1
ATOM 792 C C . ASN A 1 102 ? -2.641 -10.455 3.795 1.00 93.94 102 ASN A C 1
ATOM 794 O O . ASN A 1 102 ? -3.801 -10.801 4.037 1.00 93.94 102 ASN A O 1
ATOM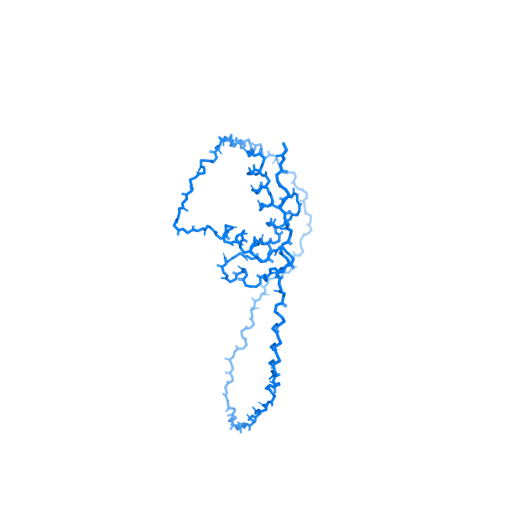 798 N N . GLY A 1 103 ? -2.329 -9.874 2.637 1.00 91.88 103 GLY A N 1
ATOM 799 C CA . GLY A 1 103 ? -3.304 -9.538 1.606 1.00 91.88 103 GLY A CA 1
ATOM 800 C C . GLY A 1 103 ? -4.118 -8.265 1.886 1.00 91.88 103 GLY A C 1
ATOM 801 O O . GLY A 1 103 ? -4.300 -7.800 3.010 1.00 91.88 103 GLY A O 1
ATOM 802 N N . ILE A 1 104 ? -4.694 -7.698 0.819 1.00 90.00 104 ILE A N 1
ATOM 803 C CA . ILE A 1 104 ? -5.445 -6.424 0.865 1.00 90.00 104 ILE A CA 1
ATOM 804 C C . ILE A 1 104 ? -6.759 -6.532 1.663 1.00 90.00 104 ILE A C 1
ATOM 806 O O . ILE A 1 104 ? -7.242 -5.532 2.192 1.00 90.00 104 ILE A O 1
ATOM 810 N N . LYS A 1 105 ? -7.372 -7.722 1.735 1.00 88.94 105 LYS A N 1
ATOM 811 C CA . LYS A 1 105 ? -8.684 -7.913 2.382 1.00 88.94 105 LYS A CA 1
ATOM 812 C C . LYS A 1 105 ? -8.603 -8.059 3.904 1.00 88.94 105 LYS A C 1
ATOM 814 O O . LYS A 1 105 ? -9.597 -7.781 4.565 1.00 88.94 105 LYS A O 1
ATOM 819 N N . GLY A 1 106 ? -7.463 -8.510 4.429 1.00 85.31 106 GLY A N 1
ATOM 820 C CA . GLY A 1 106 ? -7.337 -8.968 5.816 1.00 85.31 106 GLY A CA 1
ATOM 821 C C . GLY A 1 106 ? -6.322 -8.207 6.661 1.00 85.31 106 GLY A C 1
ATOM 822 O O . GLY A 1 106 ? -6.176 -8.523 7.835 1.00 85.31 106 GLY A O 1
ATOM 823 N N . TYR A 1 107 ? -5.618 -7.219 6.103 1.00 93.25 107 TYR A N 1
ATOM 824 C CA . TYR A 1 107 ? -4.632 -6.480 6.885 1.00 93.25 107 TYR A CA 1
ATOM 825 C C . TYR A 1 107 ? -5.308 -5.600 7.952 1.00 93.25 107 TYR A C 1
ATOM 827 O O . TYR A 1 107 ? -6.286 -4.894 7.676 1.00 93.25 107 TYR A O 1
ATOM 835 N N . ASP A 1 108 ? -4.762 -5.607 9.168 1.00 94.94 108 ASP A N 1
ATOM 836 C CA . ASP A 1 108 ? -5.230 -4.716 10.224 1.00 94.94 108 ASP A CA 1
ATOM 837 C C . ASP A 1 108 ? -4.642 -3.304 10.057 1.00 94.94 108 ASP A C 1
ATOM 839 O O . ASP A 1 108 ? -3.428 -3.089 10.043 1.00 94.94 108 ASP A O 1
ATOM 843 N N . LYS A 1 109 ? -5.528 -2.311 9.951 1.00 93.69 109 LYS A N 1
ATOM 844 C CA . LYS A 1 109 ? -5.164 -0.899 9.766 1.00 93.69 109 LYS A CA 1
ATOM 845 C C . LYS A 1 109 ? -4.489 -0.313 10.996 1.00 93.69 109 LYS A C 1
ATOM 847 O O . LYS A 1 109 ? -3.640 0.563 10.837 1.00 93.69 109 LYS A O 1
ATOM 852 N N . THR A 1 110 ? -4.894 -0.745 12.192 1.00 95.25 110 THR A N 1
ATOM 853 C CA . THR A 1 110 ? -4.300 -0.269 13.449 1.00 95.25 110 THR A CA 1
ATOM 854 C C . THR A 1 110 ? -2.902 -0.829 13.641 1.00 95.25 110 THR A C 1
ATOM 856 O O . THR A 1 110 ? -1.986 -0.061 13.921 1.00 95.25 110 THR A O 1
ATOM 859 N N . PHE A 1 111 ? -2.709 -2.122 13.383 1.00 94.94 111 PHE A N 1
ATOM 860 C CA . PHE A 1 111 ? -1.384 -2.731 13.346 1.00 94.94 111 PHE A CA 1
ATOM 861 C C . PHE A 1 111 ? -0.446 -2.015 12.365 1.00 94.94 111 PHE A C 1
ATOM 863 O O . PHE A 1 111 ? 0.644 -1.597 12.747 1.00 94.94 111 PHE A O 1
ATOM 870 N N . VAL A 1 112 ? -0.895 -1.780 11.125 1.00 95.00 112 VAL A N 1
ATOM 871 C CA . VAL A 1 112 ? -0.088 -1.064 10.122 1.00 95.00 112 VAL A CA 1
ATOM 872 C C . VAL A 1 112 ? 0.268 0.353 10.568 1.00 95.00 112 VAL A C 1
ATOM 874 O O . VAL A 1 112 ? 1.386 0.803 10.325 1.00 95.00 112 VAL A O 1
ATOM 877 N N . GLU A 1 113 ? -0.668 1.077 11.180 1.00 96.38 113 GLU A N 1
ATOM 878 C CA . GLU A 1 113 ? -0.422 2.438 11.666 1.00 96.38 113 GLU A CA 1
ATOM 879 C C . GLU A 1 113 ? 0.650 2.452 12.761 1.00 96.38 113 GLU A C 1
ATOM 881 O O . GLU A 1 113 ? 1.526 3.313 12.727 1.00 96.38 113 GLU A O 1
ATOM 886 N N . ASN A 1 114 ? 0.647 1.458 13.651 1.00 95.62 114 ASN A N 1
ATOM 887 C CA . ASN A 1 114 ? 1.654 1.316 14.703 1.00 95.62 114 ASN A CA 1
ATOM 888 C C . ASN A 1 114 ? 3.032 0.912 14.152 1.00 95.62 114 ASN A C 1
ATOM 890 O O . ASN A 1 114 ? 4.036 1.487 14.560 1.00 95.62 114 ASN A O 1
ATOM 894 N N . GLU A 1 115 ? 3.087 -0.030 13.207 1.00 93.75 115 GLU A N 1
ATOM 895 C CA . GLU A 1 115 ? 4.349 -0.523 12.628 1.00 93.75 115 GLU A CA 1
ATOM 896 C C . GLU A 1 115 ? 5.016 0.486 11.686 1.00 93.75 115 GLU A C 1
ATOM 898 O O . GLU A 1 115 ? 6.234 0.649 11.663 1.00 93.75 115 GLU A O 1
ATOM 903 N N . THR A 1 116 ? 4.217 1.170 10.866 1.00 94.50 116 THR A N 1
ATOM 904 C CA . THR A 1 116 ? 4.742 2.007 9.776 1.00 94.50 116 THR A CA 1
ATOM 905 C C . THR A 1 116 ? 4.622 3.503 10.046 1.00 94.50 116 THR A C 1
ATOM 907 O O . THR A 1 116 ? 5.214 4.303 9.319 1.00 94.50 116 THR A O 1
ATOM 910 N N . GLY A 1 117 ? 3.821 3.906 11.037 1.00 95.19 117 GLY A N 1
ATOM 911 C CA . GLY A 1 117 ? 3.450 5.304 11.267 1.00 95.19 117 GLY A CA 1
ATOM 912 C C . GLY A 1 117 ? 2.538 5.894 10.183 1.00 95.19 117 GLY A C 1
ATOM 913 O O . GLY A 1 117 ? 2.284 7.100 10.178 1.00 95.19 117 GLY A O 1
ATOM 914 N N . LEU A 1 118 ? 2.057 5.087 9.227 1.00 95.56 118 LEU A N 1
ATOM 915 C CA . LEU A 1 118 ? 1.157 5.556 8.176 1.00 95.56 118 LEU A CA 1
ATOM 916 C C . LEU A 1 118 ? -0.264 5.674 8.710 1.00 95.56 118 LEU A C 1
ATOM 918 O O . LEU A 1 118 ? -0.890 4.685 9.094 1.00 95.56 118 LEU A O 1
ATOM 922 N N . THR A 1 119 ? -0.814 6.881 8.616 1.00 96.50 119 THR A N 1
ATOM 923 C CA . THR A 1 119 ? -2.206 7.142 8.994 1.00 96.50 119 THR A CA 1
ATOM 924 C C . THR A 1 119 ? -3.174 6.327 8.138 1.00 96.50 119 THR A C 1
ATOM 926 O O . THR A 1 119 ? -2.931 6.071 6.952 1.00 96.50 119 THR A O 1
ATOM 929 N N . LYS A 1 120 ? -4.350 6.008 8.682 1.00 95.25 120 LYS A N 1
ATOM 930 C CA . LYS A 1 120 ? -5.411 5.286 7.947 1.00 95.25 120 LYS A CA 1
ATOM 931 C C . LYS A 1 120 ? -5.779 5.942 6.608 1.00 95.25 120 LYS A C 1
ATOM 933 O O . LYS A 1 120 ? -6.084 5.250 5.635 1.00 95.25 120 LYS A O 1
ATOM 938 N N . ASN A 1 121 ? -5.726 7.274 6.534 1.00 95.25 121 ASN A N 1
ATOM 939 C CA . ASN A 1 121 ? -5.980 8.018 5.297 1.00 95.25 121 ASN A CA 1
ATOM 940 C C . ASN A 1 121 ? -4.887 7.784 4.248 1.00 95.25 121 ASN A C 1
ATOM 942 O O . ASN A 1 121 ? -5.211 7.544 3.085 1.00 95.25 121 ASN A O 1
ATOM 946 N N . GLN A 1 122 ? -3.616 7.792 4.654 1.00 95.38 122 GLN A N 1
ATOM 947 C CA . GLN A 1 122 ? -2.496 7.480 3.764 1.00 95.38 122 GLN A CA 1
ATOM 948 C C . GLN A 1 122 ? -2.566 6.028 3.284 1.00 95.38 122 GLN A C 1
ATOM 950 O O . GLN A 1 122 ? -2.444 5.787 2.086 1.00 95.38 122 GLN A O 1
ATOM 955 N N . GLN A 1 123 ? -2.857 5.073 4.173 1.00 95.06 123 GLN A N 1
ATOM 956 C CA . GLN A 1 123 ? -3.058 3.668 3.796 1.00 95.06 123 GLN A CA 1
ATOM 957 C C . GLN A 1 123 ? -4.164 3.528 2.730 1.00 95.06 123 GLN A C 1
ATOM 959 O O . GLN A 1 123 ? -3.976 2.876 1.700 1.00 95.06 123 GLN A O 1
ATOM 964 N N . LYS A 1 124 ? -5.304 4.209 2.923 1.00 94.31 124 LYS A N 1
ATOM 965 C CA . LYS A 1 124 ? -6.416 4.231 1.956 1.00 94.31 124 LYS A CA 1
ATOM 966 C C . LYS A 1 124 ? -6.014 4.855 0.616 1.00 94.31 124 LYS A C 1
ATOM 968 O O . LYS A 1 124 ? -6.429 4.368 -0.435 1.00 94.31 124 LYS A O 1
ATOM 973 N N . GLU A 1 125 ? -5.230 5.930 0.634 1.00 94.94 125 GLU A N 1
ATOM 974 C CA . GLU A 1 125 ? -4.722 6.564 -0.586 1.00 94.94 125 GLU A CA 1
ATOM 975 C C . GLU A 1 125 ? -3.763 5.634 -1.346 1.00 94.94 125 GLU A C 1
ATOM 977 O O . GLU A 1 125 ? -3.854 5.513 -2.572 1.00 94.94 125 GLU A O 1
ATOM 982 N N . MET A 1 126 ? -2.890 4.926 -0.624 1.00 94.38 126 MET A N 1
ATOM 983 C CA . MET A 1 126 ? -1.948 3.964 -1.197 1.00 94.38 126 MET A CA 1
ATOM 984 C C . MET A 1 126 ? -2.656 2.793 -1.888 1.00 94.38 126 MET A C 1
ATOM 986 O O . MET A 1 126 ? -2.247 2.415 -2.988 1.00 94.38 126 MET A O 1
ATOM 990 N N . LEU A 1 127 ? -3.735 2.274 -1.292 1.00 93.94 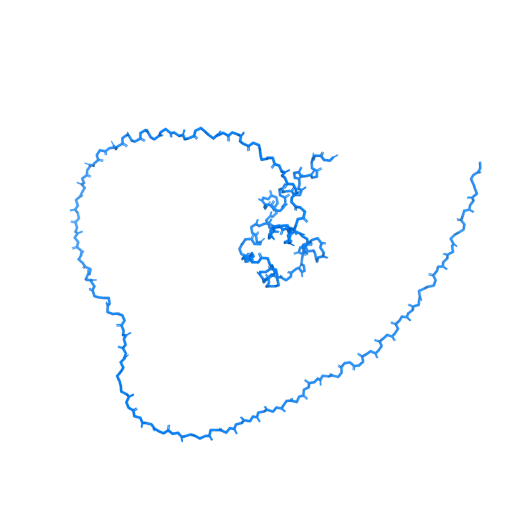127 LEU A N 1
ATOM 991 C CA . LEU A 1 127 ? -4.501 1.122 -1.792 1.00 93.94 127 LEU A CA 1
ATOM 992 C C . LEU A 1 127 ? -5.603 1.467 -2.805 1.00 93.94 127 LEU A C 1
ATOM 994 O O . LEU A 1 127 ? -6.370 0.596 -3.214 1.00 93.94 127 LEU A O 1
ATOM 998 N N . LYS A 1 128 ? -5.717 2.726 -3.235 1.00 94.25 128 LYS A N 1
ATOM 999 C CA . LYS A 1 128 ? -6.759 3.132 -4.186 1.00 94.25 128 LYS A CA 1
ATOM 1000 C C . LYS A 1 128 ? -6.617 2.380 -5.519 1.00 94.25 128 LYS A C 1
ATOM 1002 O O . LYS A 1 128 ? -5.604 2.497 -6.204 1.00 94.25 128 LYS A O 1
ATOM 1007 N N . THR A 1 129 ? -7.651 1.662 -5.948 1.00 88.00 129 THR A N 1
ATOM 1008 C CA . THR A 1 129 ? -7.619 0.878 -7.195 1.00 88.00 129 THR A CA 1
ATOM 1009 C C . THR A 1 129 ? -7.317 1.754 -8.417 1.00 88.00 129 THR A C 1
ATOM 1011 O O . THR A 1 129 ? -7.922 2.816 -8.595 1.00 88.00 129 THR A O 1
ATOM 1014 N N . GLY A 1 130 ? -6.346 1.343 -9.242 1.00 86.69 130 GLY A N 1
ATOM 1015 C CA . GLY A 1 130 ? -5.966 2.002 -10.504 1.00 86.69 130 GLY A CA 1
ATOM 1016 C C . GLY A 1 130 ? -5.333 3.395 -10.375 1.00 86.69 130 GLY A C 1
ATOM 1017 O O . GLY A 1 130 ? -4.929 3.991 -11.371 1.00 86.69 130 GLY A O 1
ATOM 1018 N N . ARG A 1 131 ? -5.265 3.966 -9.166 1.00 91.75 131 ARG A N 1
ATOM 1019 C CA . ARG A 1 131 ? -4.736 5.324 -8.938 1.00 91.75 131 ARG A CA 1
ATOM 1020 C C . ARG A 1 131 ? -3.850 5.458 -7.704 1.00 91.75 131 ARG A C 1
ATOM 1022 O O . ARG A 1 131 ? -3.186 6.486 -7.575 1.00 91.75 131 ARG A O 1
ATOM 1029 N N . GLY A 1 132 ? -3.849 4.460 -6.830 1.00 93.50 132 GLY A N 1
ATOM 1030 C CA . GLY A 1 132 ? -3.084 4.425 -5.595 1.00 93.50 132 GLY A CA 1
ATOM 1031 C C . GLY A 1 132 ? -1.593 4.351 -5.864 1.00 93.50 132 GLY A C 1
ATOM 1032 O O . GLY A 1 132 ? -1.151 3.831 -6.891 1.00 93.50 132 GLY A O 1
ATOM 1033 N N . SER A 1 133 ? -0.810 4.918 -4.954 1.00 93.31 133 SER A N 1
ATOM 1034 C CA . SER A 1 133 ? 0.644 4.972 -5.107 1.00 93.31 133 SER A CA 1
ATOM 1035 C C . SER A 1 133 ? 1.281 3.584 -5.060 1.00 93.31 133 SER A C 1
ATOM 1037 O O . SER A 1 133 ? 2.196 3.338 -5.841 1.00 93.31 133 SER A O 1
ATOM 1039 N N . LEU A 1 134 ? 0.756 2.663 -4.241 1.00 93.00 134 LEU A N 1
ATOM 1040 C CA . LEU A 1 134 ? 1.232 1.279 -4.217 1.00 93.00 134 LEU A CA 1
ATOM 1041 C C . LEU A 1 134 ? 0.903 0.561 -5.531 1.00 93.00 134 LEU A C 1
ATOM 1043 O O . LEU A 1 134 ? 1.783 -0.041 -6.135 1.00 93.00 134 LEU A O 1
ATOM 1047 N N . TRP A 1 135 ? -0.331 0.707 -6.030 1.00 92.31 135 TRP A N 1
ATOM 1048 C CA . TRP A 1 135 ? -0.730 0.137 -7.323 1.00 92.31 135 TRP A CA 1
ATOM 1049 C C . TRP A 1 135 ? 0.155 0.642 -8.469 1.00 92.31 135 TRP A C 1
ATOM 1051 O O . TRP A 1 135 ? 0.634 -0.153 -9.268 1.00 92.31 135 TRP A O 1
ATOM 1061 N N . LYS A 1 136 ? 0.421 1.954 -8.530 1.00 93.19 136 LYS A N 1
ATOM 1062 C CA . LYS A 1 136 ? 1.278 2.548 -9.569 1.00 93.19 136 LYS A CA 1
ATOM 1063 C C . LYS A 1 136 ? 2.716 2.049 -9.497 1.00 93.19 136 LYS A C 1
ATOM 1065 O O . LYS A 1 136 ? 3.311 1.820 -10.543 1.00 93.19 136 LYS A O 1
ATOM 1070 N N . ALA A 1 137 ? 3.267 1.911 -8.292 1.00 89.81 137 ALA A N 1
ATOM 1071 C CA . ALA A 1 137 ? 4.622 1.409 -8.106 1.00 89.81 137 ALA A CA 1
ATOM 1072 C C . ALA A 1 137 ? 4.738 -0.045 -8.583 1.00 89.81 137 ALA A C 1
ATOM 1074 O O . ALA A 1 137 ? 5.616 -0.353 -9.384 1.00 89.81 137 ALA A O 1
ATOM 1075 N N . LEU A 1 138 ? 3.804 -0.905 -8.161 1.00 88.88 138 LEU A N 1
ATOM 1076 C CA . LEU A 1 138 ? 3.776 -2.315 -8.551 1.00 88.88 138 LEU A CA 1
ATOM 1077 C C . LEU A 1 138 ? 3.529 -2.491 -10.052 1.00 88.88 138 LEU A C 1
ATOM 1079 O O . LEU A 1 138 ? 4.259 -3.223 -10.710 1.00 88.88 138 LEU A O 1
ATOM 1083 N N . TYR A 1 139 ? 2.535 -1.792 -10.605 1.00 90.94 139 TYR A N 1
ATOM 1084 C CA . TYR A 1 139 ? 2.229 -1.848 -12.033 1.00 90.94 139 TYR A CA 1
ATOM 1085 C C . TYR A 1 139 ? 3.383 -1.308 -12.881 1.00 90.94 139 TYR A C 1
ATOM 1087 O O . TYR A 1 139 ? 3.756 -1.925 -13.871 1.00 90.94 139 TYR A O 1
ATOM 1095 N N . GLY A 1 140 ? 3.972 -0.178 -12.480 1.00 90.94 140 GLY A N 1
ATOM 1096 C CA . GLY A 1 140 ? 5.119 0.407 -13.169 1.00 90.94 140 GLY A CA 1
ATOM 1097 C C . GLY A 1 140 ? 6.305 -0.552 -13.203 1.00 90.94 140 GLY A C 1
ATOM 1098 O O . GLY A 1 140 ? 6.870 -0.775 -14.267 1.00 90.94 140 GLY A O 1
ATOM 1099 N N . PHE A 1 141 ? 6.623 -1.185 -12.074 1.00 87.88 141 PHE A N 1
ATOM 1100 C CA . PHE A 1 141 ? 7.676 -2.196 -12.013 1.00 87.88 141 PHE A CA 1
ATOM 1101 C C . PHE A 1 141 ? 7.3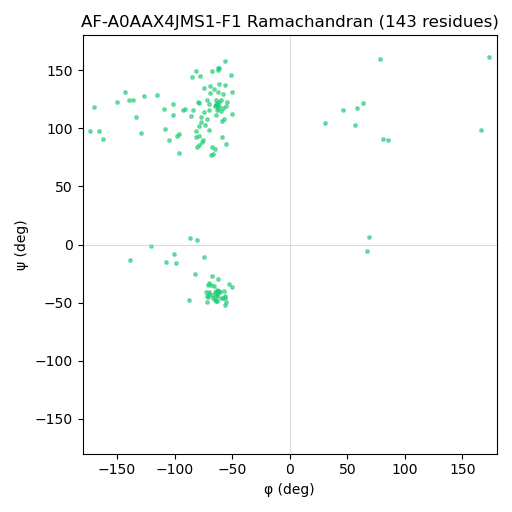57 -3.424 -12.882 1.00 87.88 141 PHE A C 1
ATOM 1103 O O . PHE A 1 141 ? 8.172 -3.819 -13.711 1.00 87.88 141 PHE A O 1
ATOM 1110 N N . ALA A 1 142 ? 6.146 -3.978 -12.769 1.00 88.94 142 ALA A N 1
ATOM 1111 C CA . ALA A 1 142 ? 5.720 -5.123 -13.573 1.00 88.94 142 ALA A CA 1
ATOM 1112 C C . ALA A 1 142 ? 5.694 -4.821 -15.080 1.00 88.94 142 ALA A C 1
ATOM 1114 O O . ALA A 1 142 ? 5.920 -5.718 -15.876 1.00 88.94 142 ALA A O 1
ATOM 1115 N N . SER A 1 143 ? 5.453 -3.569 -15.480 1.00 89.31 143 SER A N 1
ATOM 1116 C CA . SER A 1 143 ? 5.473 -3.164 -16.892 1.00 89.31 143 SER A CA 1
ATOM 1117 C C . SER A 1 143 ? 6.876 -3.047 -17.498 1.00 89.31 143 SER A C 1
ATOM 1119 O O . SER A 1 143 ? 6.998 -2.857 -18.705 1.00 89.31 143 SER A O 1
ATOM 1121 N N . THR A 1 144 ? 7.921 -3.101 -16.668 1.00 89.88 144 THR A N 1
ATOM 1122 C CA . THR A 1 144 ? 9.326 -3.052 -17.111 1.00 89.88 144 THR A CA 1
ATOM 1123 C C . THR A 1 144 ? 10.002 -4.421 -17.163 1.00 89.88 144 THR A C 1
ATOM 1125 O O . THR A 1 144 ? 11.131 -4.502 -17.644 1.00 89.88 144 THR A O 1
ATOM 1128 N N . LEU A 1 145 ? 9.328 -5.459 -16.658 1.00 71.69 145 LEU A N 1
ATOM 1129 C CA . LEU A 1 145 ? 9.719 -6.866 -16.764 1.00 71.69 145 LEU A CA 1
ATOM 1130 C C . LEU A 1 145 ? 9.109 -7.480 -18.027 1.00 71.69 145 LEU A C 1
ATOM 1132 O O . LEU A 1 145 ? 9.804 -8.316 -18.643 1.00 71.69 145 LEU A O 1
#

Radius of gyration: 32.98 Å; Cα contacts (8 Å, |Δi|>4): 42; chains: 1; bounding box: 42×94×78 Å

pLDDT: mean 72.06, std 17.43, range [46.78, 96.5]

Sequence (145 aa):
MPPKRSLSEAHIEEIDDDVDIKPITKMLEVTSSPLVSEDESLKDIKPFIATSPMKSKFQSNKKAKPNSSTPSPKKKNITPKVEYTHGHPSAKARFAEIIIENGIKGYDKTFVENETGLTKNQQKEMLKTGRGSLWKALYGFASTL